Protein AF-A0A1X0UEX3-F1 (afdb_monomer)

Mean predicted aligned error: 5.11 Å

Structure (mmCIF, N/CA/C/O backbone):
data_AF-A0A1X0UEX3-F1
#
_entry.id   AF-A0A1X0UEX3-F1
#
loop_
_atom_site.group_PDB
_atom_site.id
_atom_site.type_symbol
_atom_site.label_atom_id
_atom_site.label_alt_id
_atom_site.label_comp_id
_atom_site.label_asym_id
_atom_site.label_entity_id
_atom_site.label_seq_id
_atom_site.pdbx_PDB_ins_code
_atom_site.Cartn_x
_atom_site.Cartn_y
_atom_site.Cartn_z
_atom_site.occupancy
_atom_site.B_iso_or_equiv
_atom_site.auth_seq_id
_atom_site.auth_comp_id
_atom_site.auth_asym_id
_atom_site.auth_atom_id
_atom_site.pdbx_PDB_model_num
ATOM 1 N N . MET A 1 1 ? -0.485 20.089 -1.403 1.00 32.47 1 MET A N 1
ATOM 2 C CA . MET A 1 1 ? 0.642 19.820 -0.487 1.00 32.47 1 MET A CA 1
ATOM 3 C C . MET A 1 1 ? 0.696 18.313 -0.282 1.00 32.47 1 MET A C 1
ATOM 5 O O . MET A 1 1 ? -0.167 17.782 0.401 1.00 32.47 1 MET A O 1
ATOM 9 N N . LEU A 1 2 ? 1.603 17.610 -0.967 1.00 37.91 2 LEU A N 1
ATOM 10 C CA . LEU A 1 2 ? 1.872 16.198 -0.676 1.00 37.91 2 LEU A CA 1
ATOM 11 C C . LEU A 1 2 ? 2.679 16.191 0.623 1.00 37.91 2 LEU A C 1
ATOM 13 O O . LEU A 1 2 ? 3.879 16.440 0.603 1.00 37.91 2 LEU A O 1
ATOM 17 N N . SER A 1 3 ? 2.006 16.054 1.763 1.00 43.22 3 SER A N 1
ATOM 18 C CA . SER A 1 3 ? 2.702 15.859 3.030 1.00 43.22 3 SER A CA 1
ATOM 19 C C . SER A 1 3 ? 3.406 14.509 2.960 1.00 43.22 3 SER A C 1
ATOM 21 O O . SER A 1 3 ? 2.729 13.482 2.879 1.00 43.22 3 SER A O 1
ATOM 23 N N . VAL A 1 4 ? 4.738 14.504 3.011 1.00 45.22 4 VAL A N 1
ATOM 24 C CA . VAL A 1 4 ? 5.485 13.326 3.457 1.00 45.22 4 VAL A CA 1
ATOM 25 C C . VAL A 1 4 ? 5.130 13.172 4.933 1.00 45.22 4 VAL A C 1
ATOM 27 O O . VAL A 1 4 ? 5.728 13.810 5.794 1.00 45.22 4 VAL A O 1
ATOM 30 N N . SER A 1 5 ? 4.044 12.451 5.218 1.00 56.09 5 SER A N 1
ATOM 31 C CA . SER A 1 5 ? 3.727 12.049 6.582 1.00 56.09 5 SER A CA 1
ATOM 32 C C . SER A 1 5 ? 4.490 10.759 6.815 1.00 56.09 5 SER A C 1
ATOM 34 O O . S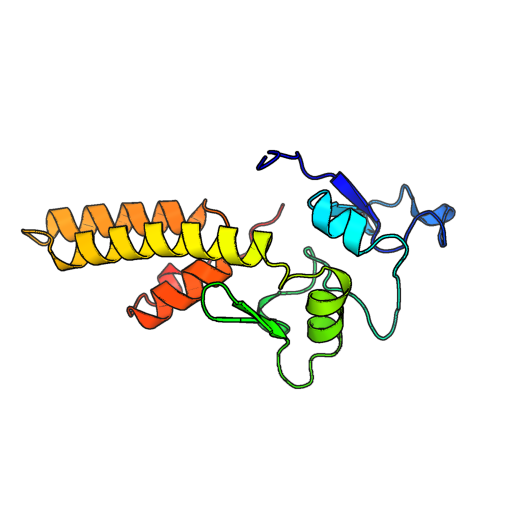ER A 1 5 ? 4.340 9.795 6.063 1.00 56.09 5 SER A O 1
ATOM 36 N N . PHE A 1 6 ? 5.312 10.747 7.858 1.00 69.00 6 PHE A N 1
ATOM 37 C CA . PHE A 1 6 ? 5.706 9.489 8.470 1.00 69.00 6 PHE A CA 1
ATOM 38 C C . PHE A 1 6 ? 4.417 8.716 8.799 1.00 69.00 6 PHE A C 1
ATOM 40 O O . PHE A 1 6 ? 3.371 9.330 9.051 1.00 69.00 6 PHE A O 1
ATOM 47 N N . GLY A 1 7 ? 4.445 7.389 8.671 1.00 79.62 7 GLY A N 1
ATOM 48 C CA . GLY A 1 7 ? 3.289 6.577 9.038 1.00 79.62 7 GLY A CA 1
ATOM 49 C C . GLY A 1 7 ? 2.930 6.811 10.506 1.00 79.62 7 GLY A C 1
ATOM 50 O O . GLY A 1 7 ? 3.809 7.013 11.342 1.00 79.62 7 GLY A O 1
ATOM 51 N N . ASP A 1 8 ? 1.639 6.796 10.803 1.00 89.69 8 ASP A N 1
ATOM 52 C CA . ASP A 1 8 ? 1.110 6.849 12.155 1.00 89.69 8 ASP A CA 1
ATOM 53 C C . ASP A 1 8 ? 0.910 5.424 12.676 1.00 89.69 8 ASP A C 1
ATOM 55 O O . ASP A 1 8 ? 0.573 4.504 11.922 1.00 89.69 8 ASP A O 1
ATOM 59 N N . VAL A 1 9 ? 1.067 5.256 13.990 1.00 92.44 9 VAL A N 1
ATOM 60 C CA . VAL A 1 9 ? 0.612 4.042 14.670 1.00 92.44 9 VAL A CA 1
ATOM 61 C C . VAL A 1 9 ? -0.914 3.994 14.585 1.00 92.44 9 VAL A C 1
ATOM 63 O O . VAL A 1 9 ? -1.603 4.907 15.045 1.00 92.44 9 VAL A O 1
ATOM 66 N N . GLU A 1 10 ? -1.431 2.924 13.996 1.00 93.81 10 GLU A N 1
ATOM 67 C CA . GLU A 1 10 ? -2.853 2.652 13.806 1.00 93.81 10 GLU A CA 1
ATOM 68 C C . GLU A 1 10 ? -3.278 1.445 14.641 1.00 93.81 10 GLU A C 1
ATOM 70 O O . GLU A 1 10 ? -2.572 0.438 14.708 1.00 93.81 10 GLU A 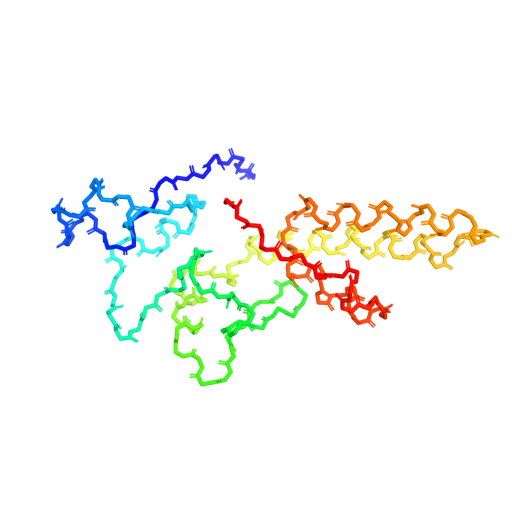O 1
ATOM 75 N N . HIS A 1 11 ? -4.463 1.523 15.246 1.00 95.38 11 HIS A N 1
ATOM 76 C CA . HIS A 1 11 ? -5.020 0.450 16.061 1.00 95.38 11 HIS A CA 1
ATOM 77 C C . HIS A 1 11 ? -6.039 -0.367 15.274 1.00 95.38 11 HIS A C 1
ATOM 79 O O . HIS A 1 11 ? -7.085 0.164 14.910 1.00 95.38 11 HIS A O 1
ATOM 85 N N . ILE A 1 12 ? -5.828 -1.675 15.109 1.00 95.38 12 ILE A N 1
ATOM 86 C CA . ILE A 1 12 ? -6.823 -2.562 14.477 1.00 95.38 12 ILE A CA 1
ATOM 87 C C . ILE A 1 12 ? -8.164 -2.429 15.220 1.00 95.38 12 ILE A C 1
ATOM 89 O O . ILE A 1 12 ? -9.165 -2.007 14.637 1.00 95.38 12 ILE A O 1
ATOM 93 N N . LYS A 1 13 ? -8.147 -2.675 16.533 1.00 96.38 13 LYS A N 1
ATOM 94 C CA . LYS A 1 13 ? -9.213 -2.388 17.498 1.00 96.38 13 LYS A CA 1
ATOM 95 C C . LYS A 1 13 ? -9.032 -0.976 18.059 1.00 96.38 13 LYS A C 1
ATOM 97 O O . LYS A 1 13 ? -8.093 -0.750 18.825 1.00 96.38 13 LYS A O 1
ATOM 102 N N . PRO A 1 14 ? -9.913 -0.023 17.722 1.00 96.31 14 PRO A N 1
ATOM 103 C CA . PRO A 1 14 ? -9.708 1.386 18.019 1.00 96.31 14 PRO A CA 1
ATOM 104 C C . PRO A 1 14 ? -9.771 1.672 19.517 1.00 96.31 14 PRO A C 1
ATOM 106 O O . PRO A 1 14 ? -10.651 1.185 20.230 1.00 96.31 14 PRO A O 1
ATOM 109 N N . LYS A 1 15 ? -8.881 2.560 19.969 1.00 95.00 15 LYS A N 1
ATOM 110 C CA . LYS A 1 15 ? -8.744 2.969 21.376 1.00 95.00 15 LYS A CA 1
ATOM 111 C C . LYS A 1 15 ? -10.039 3.455 22.034 1.00 95.00 15 LYS A C 1
ATOM 113 O O . LYS A 1 15 ? -10.207 3.291 23.234 1.00 95.00 15 LYS A O 1
ATOM 118 N N . SER A 1 16 ? -10.947 4.058 21.262 1.00 96.62 16 SER A N 1
ATOM 119 C CA . SER A 1 16 ? -12.229 4.572 21.763 1.00 96.62 16 SER A CA 1
ATOM 120 C C . SER A 1 16 ? -13.209 3.466 22.155 1.00 96.62 16 SER A C 1
ATOM 122 O O . SER A 1 16 ? -14.070 3.702 22.996 1.00 96.62 16 SER A O 1
ATOM 124 N N . LYS A 1 17 ? -13.084 2.275 21.556 1.00 97.12 17 LYS A N 1
ATOM 125 C CA . LYS A 1 17 ? -13.952 1.113 21.810 1.00 97.12 17 LYS A CA 1
ATOM 126 C C . LYS A 1 17 ? -13.251 0.036 22.639 1.00 97.12 17 LYS A C 1
ATOM 128 O O . LYS A 1 17 ? -13.916 -0.705 23.351 1.00 97.12 17 LYS A O 1
ATOM 133 N N . PHE A 1 18 ? -11.921 -0.028 22.562 1.00 97.38 18 PHE A N 1
ATOM 134 C CA . PHE A 1 18 ? -11.098 -1.058 23.196 1.00 97.38 18 PHE A CA 1
ATOM 135 C C . PHE A 1 18 ? -9.896 -0.437 23.936 1.00 97.38 18 PHE A C 1
ATOM 137 O O . PHE A 1 18 ? -8.753 -0.598 23.501 1.00 97.38 18 PHE A O 1
ATOM 144 N N . PRO A 1 19 ? -10.120 0.293 25.045 1.00 96.38 19 PRO A N 1
ATOM 145 C CA . PRO A 1 19 ? -9.048 0.970 25.781 1.00 96.38 19 PRO A CA 1
ATOM 146 C C . PRO A 1 19 ? -7.977 0.003 26.319 1.00 96.38 19 PRO A C 1
ATOM 148 O O . PRO A 1 19 ? -6.799 0.354 26.354 1.00 96.38 19 PRO A O 1
ATOM 151 N N . ASP A 1 20 ? -8.355 -1.235 26.643 1.00 97.69 20 ASP A N 1
ATOM 152 C CA . ASP A 1 20 ? -7.440 -2.263 27.165 1.00 97.69 20 ASP A CA 1
ATOM 153 C C . ASP A 1 20 ? -6.536 -2.890 26.080 1.00 97.69 20 ASP A C 1
ATOM 155 O O . ASP A 1 20 ? -5.587 -3.618 26.381 1.00 97.69 20 ASP A O 1
ATOM 159 N N . GLU A 1 21 ? -6.803 -2.612 24.799 1.00 96.56 21 GLU A N 1
ATOM 160 C CA . GLU A 1 21 ? -6.051 -3.144 23.651 1.00 96.56 21 GLU A CA 1
ATOM 161 C C . GLU A 1 21 ? -4.997 -2.154 23.119 1.00 96.56 21 GLU A C 1
ATOM 163 O O . GLU A 1 21 ? -4.243 -2.475 22.200 1.00 96.56 21 GLU A O 1
ATOM 168 N N . VAL A 1 22 ? -4.922 -0.941 23.675 1.00 94.94 22 VAL A N 1
ATOM 169 C CA . VAL A 1 22 ? -4.158 0.187 23.105 1.00 94.94 22 VAL A CA 1
ATOM 170 C C . VAL A 1 22 ? -2.649 -0.058 23.051 1.00 94.94 22 VAL A C 1
ATOM 172 O O . VAL A 1 22 ? -1.988 0.449 22.148 1.00 94.94 22 VAL A O 1
ATOM 175 N N . VAL A 1 23 ? -2.104 -0.823 23.998 1.00 94.94 23 VAL A N 1
ATOM 176 C CA . VAL A 1 23 ? -0.658 -1.098 24.110 1.00 94.94 23 VAL A CA 1
ATOM 177 C C . VAL A 1 23 ? -0.266 -2.488 23.608 1.00 94.94 23 VAL A C 1
ATOM 179 O O . VAL A 1 23 ? 0.904 -2.861 23.679 1.00 94.94 23 VAL A O 1
ATOM 182 N N . LYS A 1 24 ? -1.224 -3.290 23.125 1.00 96.62 24 LYS A N 1
ATOM 183 C CA . LYS A 1 24 ? -0.927 -4.640 22.642 1.00 96.62 24 LYS A CA 1
ATOM 184 C C . LYS A 1 24 ? -0.338 -4.568 21.242 1.00 96.62 24 LYS A C 1
ATOM 186 O O . LYS A 1 24 ? -1.014 -4.135 20.319 1.00 96.62 24 LYS A O 1
ATOM 191 N N . TRP A 1 25 ? 0.884 -5.064 21.068 1.00 94.06 25 TRP A N 1
ATOM 192 C CA . TRP A 1 25 ? 1.582 -5.069 19.776 1.00 94.06 25 TRP A CA 1
ATOM 193 C C . TRP A 1 25 ? 0.788 -5.734 18.649 1.00 94.06 25 TRP A C 1
ATOM 195 O O . TRP A 1 25 ? 0.784 -5.230 17.534 1.00 94.06 25 TRP A O 1
ATOM 205 N N . SER A 1 26 ? 0.049 -6.805 18.947 1.00 94.06 26 SER A N 1
ATOM 206 C CA . SER A 1 26 ? -0.829 -7.479 17.980 1.00 94.06 26 SER A CA 1
ATOM 207 C C . SER A 1 26 ? -2.016 -6.629 17.510 1.00 94.06 26 SER A C 1
ATOM 209 O O . SER A 1 26 ? -2.705 -7.018 16.573 1.00 94.06 26 SER A O 1
ATOM 211 N N . ASN A 1 27 ? -2.273 -5.493 18.162 1.00 96.12 27 ASN A N 1
ATOM 212 C CA . ASN A 1 27 ? -3.316 -4.537 17.816 1.00 96.12 27 ASN A CA 1
ATOM 213 C C . ASN A 1 27 ? -2.769 -3.295 17.087 1.00 96.12 27 ASN A C 1
ATOM 215 O O . ASN A 1 27 ? -3.553 -2.424 16.716 1.00 96.12 27 ASN A O 1
ATOM 219 N N . LEU A 1 28 ? -1.450 -3.181 16.907 1.00 94.69 28 LEU A N 1
ATOM 220 C CA . LEU A 1 28 ? -0.801 -2.012 16.315 1.00 94.69 28 LEU A CA 1
ATOM 221 C C . LEU A 1 28 ? -0.353 -2.308 14.888 1.00 94.69 28 LEU A C 1
ATOM 223 O O . LEU A 1 28 ? 0.209 -3.362 14.615 1.00 94.69 28 LEU A O 1
ATOM 227 N N . THR A 1 29 ? -0.573 -1.348 13.998 1.00 93.31 29 THR A N 1
ATOM 228 C CA . THR A 1 29 ? -0.143 -1.355 12.596 1.00 93.31 29 THR A CA 1
ATOM 229 C C . THR A 1 29 ? 0.469 -0.010 12.228 1.00 93.31 29 THR A C 1
ATOM 231 O O . THR A 1 29 ? 0.326 0.968 12.965 1.00 93.31 29 THR A O 1
ATOM 234 N N . LEU A 1 30 ? 1.151 0.049 11.086 1.00 91.94 30 LEU A N 1
ATOM 235 C CA . LEU A 1 30 ? 1.584 1.300 10.476 1.00 91.94 30 LEU A CA 1
ATOM 236 C C . LEU A 1 30 ? 0.590 1.700 9.382 1.00 91.94 30 LEU A C 1
ATOM 238 O O . LEU A 1 30 ? 0.340 0.937 8.450 1.00 91.94 30 LEU A O 1
ATOM 242 N N . ALA A 1 31 ? 0.041 2.908 9.465 1.00 91.06 31 ALA A N 1
ATOM 243 C CA . ALA A 1 31 ? -0.838 3.441 8.430 1.00 91.06 31 ALA A CA 1
ATOM 244 C C . ALA A 1 31 ? -0.491 4.893 8.117 1.00 91.06 31 ALA A C 1
ATOM 246 O O . ALA A 1 31 ? -0.092 5.656 8.988 1.00 91.06 31 ALA A O 1
ATOM 247 N N . CYS A 1 32 ? -0.687 5.332 6.874 1.00 90.25 32 CYS A N 1
ATOM 248 C CA . CYS A 1 32 ? -0.580 6.760 6.589 1.00 90.25 32 CYS A CA 1
ATOM 249 C C . CYS A 1 32 ? -1.719 7.529 7.275 1.00 90.25 32 CYS A C 1
ATOM 251 O O . CYS A 1 32 ? -2.840 7.021 7.407 1.00 90.25 32 CYS A O 1
ATOM 253 N N . GLN A 1 33 ? -1.468 8.794 7.613 1.00 90.69 33 GLN A N 1
ATOM 254 C CA . GLN A 1 33 ? -2.423 9.655 8.314 1.00 90.69 33 GLN A CA 1
ATOM 255 C C . GLN A 1 33 ? -3.807 9.701 7.641 1.00 90.69 33 GLN A C 1
ATOM 257 O O . GLN A 1 33 ? -4.845 9.783 8.294 1.00 90.69 33 GLN A O 1
ATOM 262 N N . ARG A 1 34 ? -3.848 9.643 6.303 1.00 91.75 34 ARG A N 1
ATOM 263 C CA . ARG A 1 34 ? -5.102 9.679 5.533 1.00 91.75 34 ARG A CA 1
ATOM 264 C C . ARG A 1 34 ? -5.922 8.402 5.682 1.00 91.75 34 ARG A C 1
ATOM 266 O O . ARG A 1 34 ? -7.142 8.500 5.688 1.00 91.75 34 ARG A O 1
ATOM 273 N N . CYS A 1 35 ? -5.275 7.241 5.768 1.00 92.25 35 CYS A N 1
ATOM 274 C CA . CYS A 1 35 ? -5.960 5.968 5.984 1.00 92.25 35 CYS A CA 1
ATOM 275 C C . CYS A 1 35 ? -6.400 5.830 7.445 1.00 92.25 35 CYS A C 1
ATOM 277 O O . CYS A 1 35 ? -7.557 5.494 7.674 1.00 92.25 35 CYS A O 1
ATOM 279 N N . ASN A 1 36 ? -5.537 6.194 8.402 1.00 93.12 36 ASN A N 1
ATOM 280 C CA . ASN A 1 36 ? -5.868 6.236 9.832 1.00 93.12 36 ASN A CA 1
ATOM 281 C C . ASN A 1 36 ? -7.109 7.122 10.086 1.00 93.12 36 ASN A C 1
ATOM 283 O O . ASN A 1 36 ? -8.145 6.658 10.561 1.00 93.12 36 ASN A O 1
ATOM 287 N N . ASN A 1 37 ? -7.099 8.363 9.581 1.00 92.88 37 ASN A N 1
ATOM 288 C CA . ASN A 1 37 ? -8.247 9.275 9.679 1.00 92.88 37 ASN A CA 1
ATOM 289 C C . ASN A 1 37 ? -9.479 8.857 8.860 1.00 92.88 37 ASN A C 1
ATOM 291 O O . ASN A 1 37 ? -10.555 9.412 9.068 1.00 92.88 37 ASN A O 1
ATOM 295 N N . ALA A 1 38 ? -9.340 7.962 7.880 1.00 94.88 38 ALA A N 1
ATOM 296 C CA . ALA A 1 38 ? -10.488 7.428 7.149 1.00 94.88 38 ALA A CA 1
ATOM 297 C C . ALA A 1 38 ? -11.147 6.281 7.927 1.00 94.88 38 ALA A C 1
ATOM 299 O O . ALA A 1 38 ? -12.373 6.228 7.982 1.00 94.88 38 ALA A O 1
ATOM 300 N N . LYS A 1 39 ? -10.340 5.426 8.570 1.00 95.12 39 LYS A N 1
ATOM 301 C CA . LYS A 1 39 ? -10.801 4.340 9.438 1.00 95.12 39 LYS A CA 1
ATOM 302 C C . LYS A 1 39 ? -11.433 4.858 10.732 1.00 95.12 39 LYS A C 1
ATOM 304 O O . LYS A 1 39 ? -12.473 4.343 11.130 1.00 95.12 39 LYS A O 1
ATOM 309 N N . LEU A 1 40 ? -10.834 5.865 11.378 1.00 94.69 40 LEU A N 1
ATOM 310 C CA . LEU A 1 40 ? -11.265 6.384 12.685 1.00 94.69 40 LEU A CA 1
ATOM 311 C C . LEU A 1 40 ? -11.476 5.248 13.703 1.00 94.69 40 LEU A C 1
ATOM 313 O O . LEU A 1 40 ? -10.571 4.470 13.994 1.00 94.69 40 LEU A O 1
ATOM 317 N N . ASP A 1 41 ? -12.684 5.142 14.251 1.00 96.69 41 ASP A N 1
ATOM 318 C CA . ASP A 1 41 ? -13.086 4.124 15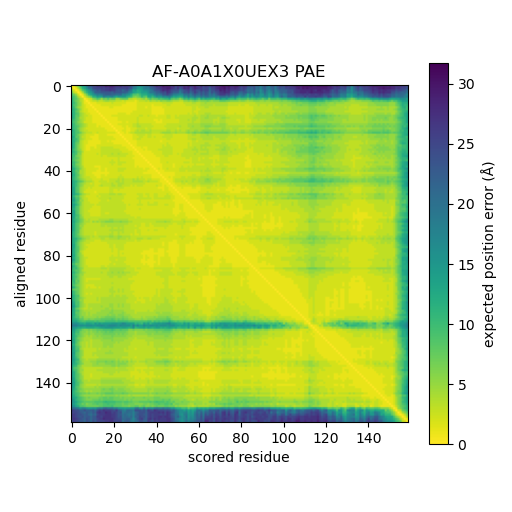.205 1.00 96.69 41 ASP A CA 1
ATOM 319 C C . ASP A 1 41 ? -13.826 2.949 14.548 1.00 96.69 41 ASP A C 1
ATOM 321 O O . ASP A 1 41 ? -14.477 2.162 15.243 1.00 96.69 41 ASP A O 1
ATOM 325 N N . TYR A 1 42 ? -13.761 2.807 13.222 1.00 97.44 42 TYR A N 1
ATOM 326 C CA . TYR A 1 42 ? -14.352 1.663 12.545 1.00 97.44 42 TYR A CA 1
ATOM 327 C C . TYR A 1 42 ? -13.683 0.361 13.000 1.00 97.44 42 TYR A C 1
ATOM 329 O O . TYR A 1 42 ? -12.456 0.226 12.986 1.00 97.44 42 TYR A O 1
ATOM 337 N N . TYR A 1 43 ? -14.518 -0.598 13.395 1.00 96.81 43 TYR A N 1
ATOM 338 C CA . TYR A 1 43 ? -14.140 -1.964 13.730 1.00 96.81 43 TYR A CA 1
ATOM 339 C C . TYR A 1 43 ? -15.352 -2.878 13.551 1.00 96.81 43 TYR A C 1
ATOM 341 O O . TYR A 1 43 ? -16.452 -2.526 13.985 1.00 96.81 43 TYR A O 1
ATOM 349 N N . SER A 1 44 ? -15.139 -4.038 12.937 1.00 96.50 44 SER A N 1
ATOM 350 C CA . SER A 1 44 ? -16.135 -5.095 12.774 1.00 96.50 44 SER A CA 1
ATOM 351 C C . SER A 1 44 ? -15.416 -6.437 12.675 1.00 96.50 44 SER A C 1
ATOM 353 O O . SER A 1 44 ? -14.455 -6.557 11.916 1.00 96.50 44 SER A O 1
ATOM 355 N N . ASP A 1 45 ? -15.878 -7.436 13.429 1.00 92.44 45 ASP A N 1
ATOM 356 C CA . ASP A 1 45 ? -15.365 -8.810 13.335 1.00 92.44 45 ASP A CA 1
ATOM 357 C C . ASP A 1 45 ? -15.858 -9.526 12.063 1.00 92.44 45 ASP A C 1
ATOM 359 O O . ASP A 1 45 ? -15.237 -10.483 11.611 1.00 92.44 45 ASP A O 1
ATOM 363 N N . VAL A 1 46 ? -16.976 -9.070 11.483 1.00 93.38 46 VAL A N 1
ATOM 364 C CA . VAL A 1 46 ? -17.613 -9.691 10.304 1.00 93.38 46 VAL A CA 1
ATOM 365 C C . VAL A 1 46 ? -17.214 -8.979 9.014 1.00 93.38 46 VAL A C 1
ATOM 367 O O . VAL A 1 46 ? -16.901 -9.610 8.009 1.00 93.38 46 VAL A O 1
ATOM 370 N N . GLU A 1 47 ? -17.216 -7.650 9.043 1.00 95.25 47 GLU A N 1
ATOM 371 C CA . GLU A 1 47 ? -16.866 -6.791 7.914 1.00 95.25 47 GLU A CA 1
ATOM 372 C C . GLU A 1 47 ? -15.540 -6.098 8.225 1.00 95.25 47 GLU A C 1
ATOM 374 O O . GLU A 1 47 ? -15.479 -4.884 8.374 1.00 95.25 47 GLU A O 1
ATOM 379 N N . SER A 1 48 ? -14.468 -6.857 8.421 1.00 95.69 48 SER A N 1
ATOM 380 C CA . SER A 1 48 ? -13.177 -6.263 8.764 1.00 95.69 48 SER A CA 1
ATOM 381 C C . SER A 1 48 ? -12.547 -5.513 7.578 1.00 95.69 48 SER A C 1
ATOM 383 O O . SER A 1 48 ? -12.914 -5.682 6.412 1.00 95.69 48 SER A O 1
ATOM 385 N N . ILE A 1 49 ? -11.582 -4.651 7.895 1.00 96.69 49 ILE A N 1
ATOM 386 C CA . ILE A 1 49 ? -10.634 -4.088 6.926 1.00 96.69 49 ILE A CA 1
ATOM 387 C C . ILE A 1 49 ? -9.407 -5.008 6.898 1.00 96.69 49 ILE A C 1
ATOM 389 O O . ILE A 1 49 ? -9.069 -5.586 7.930 1.00 96.69 49 ILE A O 1
ATOM 393 N N . LEU A 1 50 ? -8.737 -5.104 5.746 1.00 95.69 50 LEU A N 1
ATOM 394 C CA . LEU A 1 50 ? -7.482 -5.839 5.586 1.00 95.69 50 LEU A CA 1
ATOM 395 C C . LEU A 1 50 ? -6.454 -5.426 6.642 1.00 95.69 50 LEU A C 1
ATOM 397 O O . LEU A 1 50 ? -6.158 -4.238 6.811 1.00 95.69 50 LEU A O 1
ATOM 401 N N . ASN A 1 51 ? -5.872 -6.419 7.299 1.00 93.75 51 ASN A N 1
ATOM 402 C CA . ASN A 1 51 ? -4.717 -6.274 8.158 1.00 93.75 51 ASN A CA 1
ATOM 403 C C . ASN A 1 51 ? -3.441 -6.471 7.317 1.00 93.75 51 ASN A C 1
ATOM 405 O O . ASN A 1 51 ? -3.185 -7.581 6.847 1.00 93.75 51 ASN A O 1
ATOM 409 N N . PRO A 1 52 ? -2.603 -5.427 7.164 1.00 89.00 52 PRO A N 1
ATOM 410 C CA . PRO A 1 52 ? -1.442 -5.459 6.274 1.00 89.00 52 PRO A CA 1
ATOM 411 C C . PRO A 1 52 ? -0.361 -6.475 6.675 1.00 89.00 52 PRO A C 1
ATOM 413 O O . PRO A 1 52 ? 0.567 -6.693 5.904 1.00 89.00 52 PRO A O 1
ATOM 416 N N . TYR A 1 53 ? -0.450 -7.077 7.865 1.00 89.56 53 TYR A N 1
ATOM 417 C CA . TYR A 1 53 ? 0.536 -8.040 8.357 1.00 89.56 53 TYR A CA 1
ATOM 418 C C . TYR A 1 53 ? 0.143 -9.503 8.178 1.00 89.56 53 TYR A C 1
ATOM 420 O O . TYR A 1 53 ? 1.005 -10.369 8.312 1.00 89.56 53 TYR A O 1
ATOM 428 N N . ILE A 1 54 ? -1.134 -9.791 7.923 1.00 92.00 54 ILE A N 1
ATOM 429 C CA . ILE A 1 54 ? -1.625 -11.175 7.829 1.00 92.00 54 ILE A CA 1
ATOM 430 C C . ILE A 1 54 ? -2.458 -11.433 6.578 1.00 92.00 54 ILE A C 1
ATOM 432 O O . ILE A 1 54 ? -2.504 -12.574 6.127 1.00 92.00 54 ILE A O 1
ATOM 436 N N . ASP A 1 55 ? -3.090 -10.403 6.015 1.00 94.00 55 ASP A N 1
ATOM 437 C CA . ASP A 1 55 ? -3.912 -10.539 4.821 1.00 94.00 55 ASP A CA 1
ATOM 438 C C . ASP A 1 55 ? -3.105 -10.121 3.589 1.00 94.00 55 ASP A C 1
ATOM 440 O O . ASP A 1 55 ? -2.533 -9.027 3.556 1.00 94.00 55 ASP A O 1
ATOM 444 N N . ASP A 1 56 ? -3.098 -10.953 2.545 1.00 92.69 56 ASP A N 1
ATOM 445 C CA . ASP A 1 56 ? -2.559 -10.550 1.247 1.00 92.69 56 ASP A CA 1
ATOM 446 C C . ASP A 1 56 ? -3.578 -9.639 0.534 1.00 92.69 56 ASP A C 1
ATOM 448 O O . ASP A 1 56 ? -4.692 -10.071 0.207 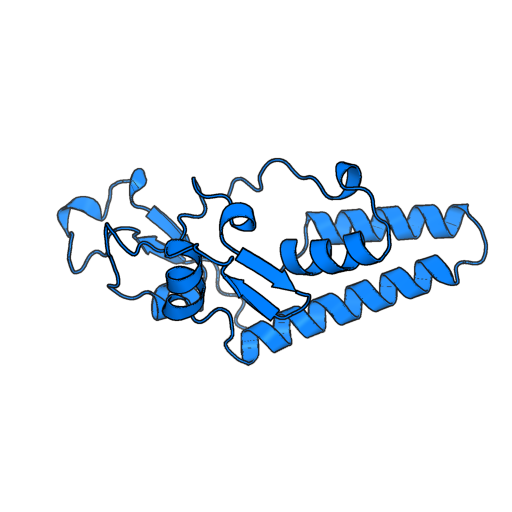1.00 92.69 56 ASP A O 1
ATOM 452 N N . PRO A 1 57 ? -3.235 -8.373 0.219 1.00 93.69 57 PRO A N 1
ATOM 453 C CA . PRO A 1 57 ? -4.122 -7.501 -0.540 1.00 93.69 57 PRO A CA 1
ATOM 454 C C . PRO A 1 57 ? -4.538 -8.094 -1.890 1.00 93.69 57 PRO A C 1
ATOM 456 O O . PRO A 1 57 ? -5.633 -7.794 -2.366 1.00 93.69 57 PRO A O 1
ATOM 459 N N . LEU A 1 58 ? -3.696 -8.921 -2.519 1.00 93.75 58 LEU A N 1
ATOM 460 C CA . LEU A 1 58 ? -3.994 -9.558 -3.800 1.00 93.75 58 LEU A CA 1
ATOM 461 C C . LEU A 1 58 ? -5.076 -10.623 -3.696 1.00 93.75 58 LEU A C 1
ATOM 463 O O . LEU A 1 58 ? -5.675 -10.926 -4.724 1.00 93.75 58 LEU A O 1
ATOM 467 N N . ASP A 1 59 ? -5.395 -11.141 -2.509 1.00 95.81 59 ASP A N 1
ATOM 468 C CA . ASP A 1 59 ? -6.519 -12.060 -2.311 1.00 95.81 59 ASP A CA 1
ATOM 469 C C . ASP A 1 59 ? -7.864 -11.337 -2.301 1.00 95.81 59 ASP A C 1
ATOM 471 O O . ASP A 1 59 ? -8.877 -11.909 -2.705 1.00 95.81 59 ASP A O 1
ATOM 475 N N . HIS A 1 60 ? -7.869 -10.050 -1.958 1.00 97.31 60 HIS A N 1
ATOM 476 C CA . HIS A 1 60 ? -9.090 -9.288 -1.712 1.00 97.31 60 HIS A CA 1
ATOM 477 C C . HIS A 1 60 ? -9.313 -8.120 -2.670 1.00 97.31 60 HIS A C 1
ATOM 479 O O . HIS A 1 60 ? -10.456 -7.678 -2.818 1.00 97.31 60 HIS A O 1
ATOM 485 N N . LEU A 1 61 ? -8.260 -7.627 -3.321 1.00 97.50 61 LEU A N 1
ATOM 486 C CA . LEU A 1 61 ? -8.275 -6.436 -4.163 1.00 97.50 61 LEU A CA 1
ATOM 487 C C . LEU A 1 61 ? -7.846 -6.748 -5.599 1.00 97.50 61 LEU A C 1
ATOM 489 O O . LEU A 1 61 ? -7.076 -7.666 -5.872 1.00 97.50 61 LEU A O 1
ATOM 493 N N . ILE A 1 62 ? -8.344 -5.933 -6.522 1.00 97.19 62 ILE A N 1
ATOM 494 C CA . ILE A 1 62 ? -7.953 -5.894 -7.927 1.00 97.19 62 ILE A CA 1
ATOM 495 C C . ILE A 1 62 ? -7.285 -4.545 -8.167 1.00 97.19 62 ILE A C 1
ATOM 497 O O . ILE A 1 62 ? -7.900 -3.496 -7.963 1.00 97.19 62 ILE A O 1
ATOM 501 N N . PHE A 1 63 ? -6.038 -4.577 -8.623 1.00 96.19 63 PHE A N 1
ATOM 502 C CA . PHE A 1 63 ? -5.283 -3.395 -9.023 1.00 96.19 63 PHE A CA 1
ATOM 503 C C . PHE A 1 63 ? -5.374 -3.255 -10.542 1.00 96.19 63 PHE A C 1
ATOM 505 O O . PHE A 1 63 ? -4.843 -4.085 -11.276 1.00 96.19 63 PHE A O 1
ATOM 512 N N . ALA A 1 64 ? -6.077 -2.225 -11.006 1.00 95.19 64 ALA A N 1
ATOM 513 C CA . ALA A 1 64 ? -6.295 -1.938 -12.418 1.00 95.19 64 ALA A CA 1
ATOM 514 C C . ALA A 1 64 ? -5.667 -0.578 -12.741 1.00 95.19 64 ALA A C 1
ATOM 516 O O . ALA A 1 64 ? -6.347 0.449 -12.759 1.00 95.19 64 ALA A O 1
ATOM 517 N N . GLY A 1 65 ? -4.342 -0.563 -12.914 1.00 94.31 65 GLY A N 1
ATOM 518 C CA . GLY A 1 65 ? -3.590 0.680 -13.050 1.00 94.31 65 GLY A CA 1
ATOM 519 C C . GLY A 1 65 ? -3.742 1.569 -11.812 1.00 94.31 65 GLY A C 1
ATOM 520 O O . GLY A 1 65 ? -3.389 1.178 -10.696 1.00 94.31 65 GLY A O 1
ATOM 521 N N . ASP A 1 66 ? -4.245 2.788 -12.003 1.00 96.38 66 ASP A N 1
ATOM 522 C CA . ASP A 1 66 ? -4.463 3.786 -10.950 1.00 96.38 66 ASP A CA 1
ATOM 523 C C . ASP A 1 66 ? -5.746 3.560 -10.132 1.00 96.38 66 ASP A C 1
ATOM 525 O O . ASP A 1 66 ? -5.953 4.203 -9.093 1.00 96.38 66 ASP A O 1
ATOM 529 N N . LEU A 1 67 ? -6.574 2.602 -10.546 1.00 97.06 67 LEU A N 1
ATOM 530 C CA . LEU A 1 67 ? -7.810 2.231 -9.871 1.00 97.06 67 LEU A CA 1
ATOM 531 C C . LEU A 1 67 ? -7.626 0.959 -9.038 1.00 97.06 67 LEU A C 1
ATOM 533 O O . LEU A 1 67 ? -6.892 0.040 -9.403 1.00 97.06 67 LEU A O 1
ATOM 537 N N . ILE A 1 68 ? -8.319 0.914 -7.900 1.00 97.25 68 ILE A N 1
ATOM 538 C CA . ILE A 1 68 ? -8.389 -0.263 -7.032 1.00 97.25 68 ILE A CA 1
ATOM 539 C C . ILE A 1 68 ? -9.853 -0.623 -6.833 1.00 97.25 68 ILE A C 1
ATOM 541 O O . ILE A 1 68 ? -10.661 0.222 -6.443 1.00 97.25 68 ILE A O 1
ATOM 545 N N . TYR A 1 69 ? -10.161 -1.893 -7.058 1.00 97.62 69 TYR A N 1
ATOM 546 C CA . TYR A 1 69 ? -11.465 -2.488 -6.801 1.00 97.62 69 TYR A CA 1
ATOM 547 C C . TYR A 1 69 ? -11.327 -3.614 -5.784 1.00 97.62 69 TYR A C 1
ATOM 549 O O . TYR A 1 69 ? -10.237 -4.138 -5.562 1.00 97.62 69 TYR A O 1
ATOM 557 N N . HIS A 1 70 ? -12.433 -4.012 -5.170 1.00 97.75 70 HIS A N 1
ATOM 558 C CA . HIS A 1 70 ? -12.471 -5.263 -4.426 1.00 97.75 70 HIS A CA 1
ATOM 559 C C . HIS A 1 70 ? -12.700 -6.434 -5.386 1.00 97.75 70 HIS A C 1
ATOM 561 O O . HIS A 1 70 ? -13.323 -6.274 -6.439 1.00 97.75 70 HIS A O 1
ATOM 567 N N . LYS A 1 71 ? -12.240 -7.631 -5.020 1.00 97.69 71 LYS A N 1
ATOM 568 C CA . LYS A 1 71 ? -12.622 -8.846 -5.742 1.00 97.69 71 LYS A CA 1
ATOM 569 C C . LYS A 1 71 ? -14.112 -9.154 -5.536 1.00 97.69 71 LYS A C 1
ATOM 571 O O . LYS A 1 71 ? -14.636 -8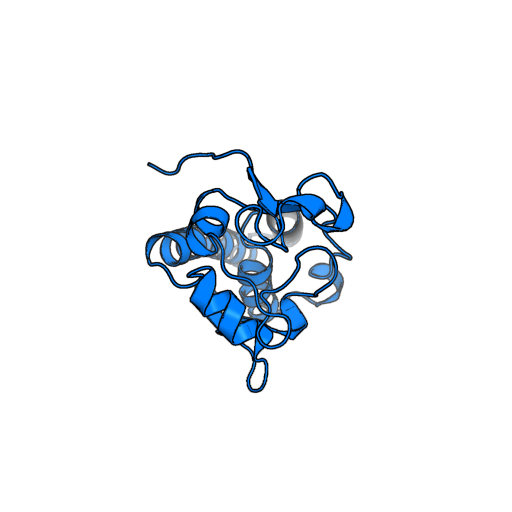.929 -4.437 1.00 97.69 71 LYS A O 1
ATOM 576 N N . PRO A 1 72 ? -14.809 -9.699 -6.550 1.00 97.25 72 PRO A N 1
ATOM 577 C CA . PRO A 1 72 ? -16.161 -10.223 -6.375 1.00 97.25 72 PRO A CA 1
ATOM 578 C C . PRO A 1 72 ? -16.224 -11.223 -5.213 1.00 97.25 72 PRO A C 1
ATOM 580 O O . PRO A 1 72 ? -15.357 -12.082 -5.088 1.00 97.25 72 PRO A O 1
ATOM 583 N N . GLY A 1 73 ? -17.225 -11.085 -4.342 1.00 96.62 73 GLY A N 1
ATOM 584 C CA . GLY A 1 73 ? -17.394 -11.933 -3.154 1.00 96.62 73 GLY A CA 1
ATOM 585 C C . GLY A 1 73 ? -16.493 -11.595 -1.956 1.00 96.62 73 GLY A C 1
ATOM 586 O O . GLY A 1 73 ? -16.726 -12.111 -0.868 1.00 96.62 73 GLY A O 1
ATOM 587 N N . SER A 1 74 ? -15.510 -10.699 -2.104 1.00 97.44 74 SER A N 1
ATOM 588 C CA . SER A 1 74 ? -14.647 -10.268 -0.998 1.00 97.44 74 SER A CA 1
ATOM 589 C C . SER A 1 74 ? -15.287 -9.121 -0.207 1.00 97.44 74 SER A C 1
ATOM 591 O O . SER A 1 74 ? -15.123 -7.947 -0.551 1.00 97.44 74 SER A O 1
ATOM 593 N N . VAL A 1 75 ? -16.004 -9.460 0.872 1.00 97.75 75 VAL A N 1
ATOM 594 C CA . VAL A 1 75 ? -16.580 -8.476 1.812 1.00 97.75 75 VAL A CA 1
ATOM 595 C C . VAL A 1 75 ? -15.473 -7.619 2.433 1.00 97.75 75 VAL A C 1
ATOM 597 O O . VAL A 1 75 ? -15.553 -6.396 2.394 1.00 97.75 75 VAL A O 1
ATOM 600 N N . MET A 1 76 ? -14.387 -8.245 2.898 1.00 97.62 76 MET A N 1
ATOM 601 C CA . MET A 1 76 ? -13.229 -7.547 3.471 1.00 97.62 76 MET A CA 1
ATOM 602 C C . MET A 1 76 ? -12.585 -6.567 2.477 1.00 97.62 76 MET A C 1
ATOM 604 O O . MET A 1 76 ? -12.237 -5.439 2.832 1.00 97.62 76 MET A O 1
ATOM 608 N N . GLY A 1 77 ? -12.467 -6.956 1.202 1.00 98.00 77 GLY A N 1
ATOM 609 C CA . GLY A 1 77 ? -11.960 -6.078 0.147 1.00 98.00 77 GLY A CA 1
ATOM 610 C C . GLY A 1 77 ? -12.875 -4.878 -0.092 1.00 98.00 77 GLY A C 1
ATOM 611 O O . GLY A 1 77 ? -12.393 -3.746 -0.176 1.00 98.00 77 GLY A O 1
ATOM 612 N N . TYR A 1 78 ? -14.193 -5.105 -0.159 1.00 98.19 78 TYR A N 1
ATOM 613 C CA . TYR A 1 78 ? -15.183 -4.035 -0.313 1.00 98.19 78 TYR A CA 1
ATOM 614 C C . TYR A 1 78 ? -15.105 -3.045 0.852 1.00 98.19 78 TYR A C 1
ATOM 616 O O . TYR A 1 78 ? -14.954 -1.838 0.631 1.00 98.19 78 TYR A O 1
ATOM 624 N N . THR A 1 79 ? -15.124 -3.555 2.086 1.00 98.25 79 THR A N 1
ATOM 625 C CA . THR A 1 79 ? -15.007 -2.734 3.291 1.00 98.25 79 THR A CA 1
ATOM 626 C C . THR A 1 79 ? -13.704 -1.950 3.291 1.00 98.25 79 THR A C 1
ATOM 628 O O . THR A 1 79 ? -13.722 -0.749 3.537 1.00 98.25 79 THR A O 1
ATOM 631 N N . THR A 1 80 ? -12.582 -2.578 2.942 1.00 97.75 80 THR A N 1
ATOM 632 C CA . THR A 1 80 ? -11.277 -1.907 2.902 1.00 97.75 80 THR A CA 1
ATOM 633 C C . THR A 1 80 ? -11.256 -0.741 1.920 1.00 97.75 80 THR A C 1
ATOM 635 O O . THR A 1 80 ? -10.864 0.369 2.285 1.00 97.75 80 THR A O 1
ATOM 638 N N . VAL A 1 81 ? -11.705 -0.959 0.680 1.00 97.75 81 VAL A N 1
ATOM 639 C CA . VAL A 1 81 ? -11.737 0.092 -0.351 1.00 97.75 81 VAL A CA 1
ATOM 640 C C . VAL A 1 81 ? -12.648 1.244 0.070 1.00 97.75 81 VAL A C 1
ATOM 642 O O . VAL A 1 81 ? -12.271 2.410 -0.090 1.00 97.75 81 VAL A O 1
ATOM 645 N N . SER A 1 82 ? -13.815 0.915 0.629 1.00 97.31 82 SER A N 1
ATOM 646 C CA . SER A 1 82 ? -14.832 1.876 1.053 1.00 97.31 82 SER A CA 1
ATOM 647 C C . SER A 1 82 ? -14.391 2.687 2.278 1.00 97.31 82 SER A C 1
ATOM 649 O O . SER A 1 82 ? -14.270 3.912 2.197 1.00 97.31 82 SER A O 1
ATOM 651 N N . GLN A 1 83 ? -14.059 2.015 3.386 1.00 97.31 83 GLN A N 1
ATOM 652 C CA . GLN A 1 83 ? -13.710 2.654 4.659 1.00 97.31 83 GLN A CA 1
ATOM 653 C C . GLN A 1 83 ? -12.405 3.448 4.564 1.00 97.31 83 GLN A C 1
ATOM 655 O O . GLN A 1 83 ? -12.348 4.592 5.010 1.00 97.31 83 GLN A O 1
ATOM 660 N N . LEU A 1 84 ? -11.367 2.909 3.908 1.00 96.38 84 LEU A N 1
ATOM 661 C CA . LEU A 1 84 ? -10.090 3.623 3.740 1.00 96.38 84 LEU A CA 1
ATOM 662 C C . LEU A 1 84 ? -10.101 4.629 2.579 1.00 96.38 84 LEU A C 1
ATOM 664 O O . LEU A 1 84 ? -9.107 5.328 2.343 1.00 96.38 84 LEU A O 1
ATOM 668 N N . LYS A 1 85 ? -11.217 4.719 1.842 1.00 96.31 85 LYS A N 1
ATOM 669 C CA . LYS A 1 85 ? -11.410 5.626 0.703 1.00 96.31 85 LYS A CA 1
ATOM 670 C C . LYS A 1 85 ? -10.271 5.499 -0.311 1.00 96.31 85 LYS A C 1
ATOM 672 O O . LYS A 1 85 ? -9.656 6.497 -0.705 1.00 96.31 85 LYS A O 1
ATOM 677 N N . LEU A 1 86 ? -9.966 4.265 -0.724 1.00 95.81 86 LEU A N 1
ATOM 678 C CA . LEU A 1 86 ? -8.833 3.965 -1.615 1.00 95.81 86 LEU A CA 1
ATOM 679 C C . LEU A 1 86 ? -9.009 4.510 -3.044 1.00 95.81 86 LEU A C 1
ATOM 681 O O . LEU A 1 86 ? -8.037 4.538 -3.806 1.00 95.81 86 LEU A O 1
ATOM 685 N N . SER A 1 87 ? -10.211 4.994 -3.370 1.00 94.44 87 SER A N 1
ATOM 686 C CA . SER A 1 87 ? -10.577 5.621 -4.649 1.00 94.44 87 SER A CA 1
ATOM 687 C C . SER A 1 87 ? -10.707 7.148 -4.573 1.00 94.44 87 SER A C 1
AT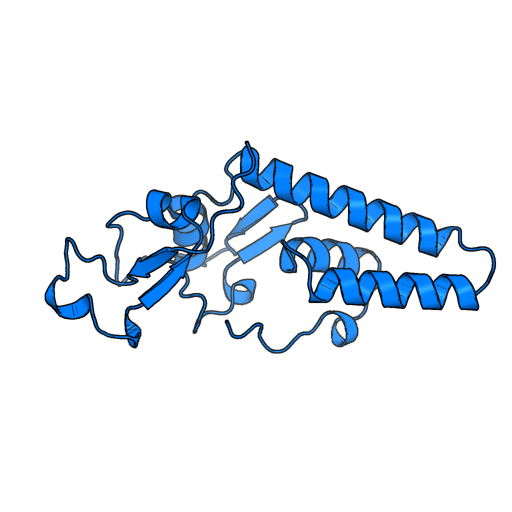OM 689 O O . SER A 1 87 ? -11.239 7.770 -5.489 1.00 94.44 87 SER A O 1
ATOM 691 N N . ARG A 1 88 ? -10.243 7.788 -3.488 1.00 95.38 88 ARG A N 1
ATOM 692 C CA . ARG A 1 88 ? -10.222 9.258 -3.395 1.00 95.38 88 ARG A CA 1
ATOM 693 C C . ARG A 1 88 ? -9.372 9.868 -4.515 1.00 95.38 88 ARG A C 1
ATOM 695 O O . ARG A 1 88 ? -8.288 9.364 -4.813 1.00 95.38 88 ARG A O 1
ATOM 702 N N . LEU A 1 89 ? -9.833 10.989 -5.074 1.00 96.00 89 LEU A N 1
ATOM 703 C CA . LEU A 1 89 ? -9.255 11.618 -6.269 1.00 96.00 89 LEU A CA 1
ATOM 704 C C . LEU A 1 89 ? -7.739 11.842 -6.167 1.00 96.00 89 LEU A C 1
ATOM 706 O O . LEU A 1 89 ? -6.999 11.521 -7.090 1.00 96.00 89 LEU A O 1
ATOM 710 N N . GLU A 1 90 ? -7.264 12.341 -5.026 1.00 95.00 90 GLU A N 1
ATOM 711 C CA . GLU A 1 90 ? -5.838 12.614 -4.810 1.00 95.00 90 GLU A CA 1
ATOM 712 C C . GLU A 1 90 ? -4.969 11.351 -4.872 1.00 95.00 90 GLU A C 1
ATOM 714 O O . GLU A 1 90 ? -3.845 11.400 -5.370 1.00 95.00 90 GLU A O 1
ATOM 719 N N . LEU A 1 91 ? 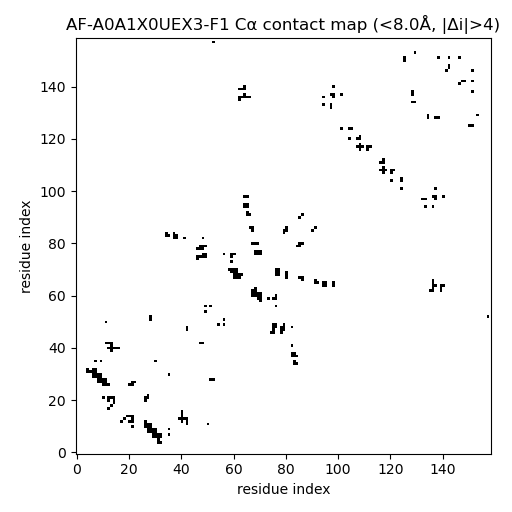-5.486 10.219 -4.381 1.00 94.75 91 LEU A N 1
ATOM 720 C CA . LEU A 1 91 ? -4.763 8.949 -4.358 1.00 94.75 91 LEU A CA 1
ATOM 721 C C . LEU A 1 91 ? -4.738 8.303 -5.746 1.00 94.75 91 LEU A C 1
ATOM 723 O O . LEU A 1 91 ? -3.701 7.787 -6.154 1.00 94.75 91 LEU A O 1
ATOM 727 N N . VAL A 1 92 ? -5.843 8.397 -6.492 1.00 97.62 92 VAL A N 1
ATOM 728 C CA . VAL A 1 92 ? -5.894 7.995 -7.907 1.00 97.62 92 VAL A CA 1
ATOM 729 C C . VAL A 1 92 ? -4.905 8.830 -8.723 1.00 97.62 92 VAL A C 1
ATOM 731 O O . VAL A 1 92 ? -4.059 8.276 -9.415 1.00 97.62 92 VAL A O 1
ATOM 734 N N . ALA A 1 93 ? -4.907 10.156 -8.554 1.00 97.50 93 ALA A N 1
ATOM 735 C CA . ALA A 1 93 ? -3.960 11.041 -9.232 1.00 97.50 93 ALA A CA 1
ATOM 736 C C . ALA A 1 93 ? -2.494 10.744 -8.860 1.00 97.50 93 ALA A C 1
ATOM 738 O O . ALA A 1 93 ? -1.611 10.833 -9.712 1.00 97.50 93 ALA A O 1
ATOM 739 N N . ALA A 1 94 ? -2.213 10.381 -7.603 1.00 96.38 94 ALA A N 1
ATOM 740 C CA . ALA A 1 94 ? -0.872 9.980 -7.179 1.00 96.38 94 ALA A CA 1
ATOM 741 C C . ALA A 1 94 ? -0.414 8.682 -7.862 1.00 96.38 94 ALA A C 1
ATOM 743 O O . ALA A 1 94 ? 0.685 8.655 -8.418 1.00 96.38 94 ALA A O 1
ATOM 744 N N . ARG A 1 95 ? -1.273 7.654 -7.906 1.00 97.31 95 ARG A N 1
ATOM 745 C CA . ARG A 1 95 ? -0.988 6.421 -8.654 1.00 97.31 95 ARG A CA 1
ATOM 746 C C . ARG A 1 95 ? -0.793 6.710 -10.135 1.00 97.31 95 ARG A C 1
ATOM 748 O O . ARG A 1 95 ? 0.180 6.239 -10.707 1.00 97.31 95 ARG A O 1
ATOM 755 N N . ARG A 1 96 ? -1.653 7.531 -10.744 1.00 98.19 96 ARG A N 1
ATOM 756 C CA . ARG A 1 96 ? -1.541 7.903 -12.159 1.00 98.19 96 ARG A CA 1
ATOM 757 C C . ARG A 1 96 ? -0.180 8.514 -12.479 1.00 98.19 96 ARG A C 1
ATOM 759 O O . ARG A 1 96 ? 0.487 8.038 -13.390 1.00 98.19 96 ARG A O 1
ATOM 766 N N . ARG A 1 97 ? 0.273 9.485 -11.676 1.00 98.06 97 ARG A N 1
ATOM 767 C CA . ARG A 1 97 ? 1.609 10.087 -11.832 1.00 98.06 97 ARG A CA 1
ATOM 768 C C . ARG A 1 97 ? 2.722 9.044 -11.772 1.00 98.06 97 ARG A C 1
ATOM 770 O O . ARG A 1 97 ? 3.633 9.093 -12.590 1.00 98.06 97 ARG A O 1
ATOM 777 N N . ARG A 1 98 ? 2.644 8.094 -10.834 1.00 97.25 98 ARG A N 1
ATOM 778 C CA . ARG A 1 98 ? 3.614 6.995 -10.748 1.00 97.25 98 ARG A CA 1
ATOM 779 C C . ARG A 1 98 ? 3.597 6.134 -12.012 1.00 97.25 98 ARG A C 1
ATOM 781 O O . ARG A 1 98 ? 4.651 5.837 -12.559 1.00 97.25 98 ARG A O 1
ATOM 788 N N . LEU A 1 99 ? 2.418 5.767 -12.501 1.00 97.81 99 LEU A N 1
ATOM 789 C CA . LEU A 1 99 ? 2.281 4.921 -13.688 1.00 97.81 99 LEU A CA 1
ATOM 790 C C . LEU A 1 99 ? 2.740 5.628 -14.970 1.00 97.81 99 LEU A C 1
ATOM 792 O O . LEU A 1 99 ? 3.288 4.969 -15.846 1.00 97.81 99 LEU A O 1
ATOM 796 N N . ASP A 1 100 ? 2.600 6.952 -15.069 1.00 98.19 100 ASP A N 1
ATOM 797 C CA . ASP A 1 100 ? 3.127 7.726 -16.201 1.00 98.19 100 ASP A CA 1
ATOM 798 C C . ASP A 1 100 ? 4.674 7.714 -16.248 1.00 98.19 100 ASP A C 1
ATOM 800 O O . ASP A 1 100 ? 5.266 7.681 -17.335 1.00 98.19 100 ASP A O 1
ATOM 804 N N . LEU A 1 101 ? 5.342 7.682 -15.085 1.00 97.62 101 LEU A N 1
ATOM 805 C CA . LEU A 1 101 ? 6.800 7.509 -14.995 1.00 97.62 101 LEU A CA 1
ATOM 806 C C . LEU A 1 101 ? 7.222 6.110 -15.461 1.00 97.62 101 LEU A C 1
ATOM 808 O O . LEU A 1 101 ? 8.099 5.992 -16.317 1.00 97.62 101 LEU A O 1
ATOM 812 N N . ILE A 1 102 ? 6.538 5.071 -14.975 1.00 97.75 102 ILE A N 1
ATOM 813 C CA . ILE A 1 102 ? 6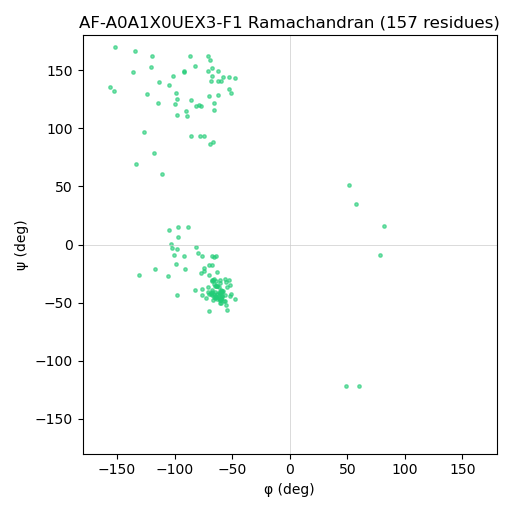.766 3.679 -15.395 1.00 97.75 102 ILE A CA 1
ATOM 814 C C . ILE A 1 102 ? 6.545 3.520 -16.904 1.00 97.75 102 ILE A C 1
ATOM 816 O O . ILE A 1 102 ? 7.374 2.938 -17.598 1.00 97.75 102 ILE A O 1
ATOM 820 N N . ALA A 1 103 ? 5.468 4.092 -17.447 1.00 96.94 103 ALA A N 1
ATOM 821 C CA . ALA A 1 103 ? 5.183 4.056 -18.880 1.00 96.94 103 ALA A CA 1
ATOM 822 C C . ALA A 1 103 ? 6.284 4.735 -19.711 1.00 96.94 103 ALA A C 1
ATOM 824 O O . ALA A 1 103 ? 6.571 4.317 -20.831 1.00 96.94 103 ALA A O 1
ATOM 825 N N . THR A 1 104 ? 6.923 5.774 -19.170 1.00 97.19 104 THR A N 1
ATOM 826 C CA . THR A 1 104 ? 8.060 6.429 -19.826 1.00 97.19 104 THR A CA 1
ATOM 827 C C . THR A 1 104 ? 9.297 5.532 -19.832 1.00 97.19 104 THR A C 1
ATOM 829 O O . THR A 1 104 ? 9.950 5.421 -20.866 1.00 97.19 104 THR A O 1
ATOM 832 N N . GLN A 1 105 ? 9.594 4.847 -18.725 1.00 97.00 105 GLN A N 1
ATOM 833 C CA . GLN A 1 105 ? 10.693 3.876 -18.665 1.00 97.00 105 GLN A CA 1
ATOM 834 C C . GLN A 1 105 ? 10.463 2.694 -19.617 1.00 97.00 105 GLN A C 1
ATOM 836 O O . GLN A 1 105 ? 11.378 2.325 -20.348 1.00 97.00 105 GLN A O 1
ATOM 841 N N . LEU A 1 106 ? 9.237 2.161 -19.679 1.00 96.44 106 LEU A N 1
ATOM 842 C CA . LEU A 1 106 ? 8.861 1.107 -20.628 1.00 96.44 106 LEU A CA 1
ATOM 843 C C . LEU A 1 106 ? 9.110 1.537 -22.078 1.00 96.44 106 LEU A C 1
ATOM 845 O O . LEU A 1 106 ? 9.802 0.832 -22.809 1.00 96.44 106 LEU A O 1
ATOM 849 N N . ARG A 1 107 ? 8.652 2.734 -22.471 1.00 95.31 107 ARG A N 1
ATOM 850 C CA . ARG A 1 107 ? 8.940 3.274 -23.811 1.00 95.31 107 ARG A CA 1
ATOM 851 C C . ARG A 1 107 ? 10.436 3.397 -24.083 1.00 95.31 107 ARG A C 1
ATOM 853 O O . ARG A 1 107 ? 10.871 3.098 -25.188 1.00 95.31 107 ARG A O 1
ATOM 860 N N . ASN A 1 108 ? 11.226 3.829 -23.100 1.00 95.00 108 ASN A N 1
ATOM 861 C CA . ASN A 1 108 ? 12.676 3.959 -23.263 1.00 95.00 108 ASN A CA 1
ATOM 862 C C . ASN A 1 108 ? 13.356 2.602 -23.498 1.00 95.00 108 ASN A C 1
ATOM 864 O O . ASN A 1 108 ? 14.300 2.535 -24.280 1.00 95.00 108 ASN A O 1
ATOM 868 N N . ILE A 1 109 ? 12.869 1.534 -22.856 1.00 95.12 109 ILE A N 1
ATOM 869 C CA . ILE A 1 109 ? 13.332 0.161 -23.106 1.00 95.12 109 ILE A CA 1
ATOM 870 C C . ILE A 1 109 ? 12.974 -0.264 -24.536 1.00 95.12 109 ILE A C 1
ATOM 872 O O . ILE A 1 109 ? 13.818 -0.815 -25.237 1.00 95.12 109 ILE A O 1
ATOM 876 N N . GLU A 1 110 ? 11.749 0.020 -24.986 1.00 92.06 110 GLU A N 1
ATOM 877 C CA . GLU A 1 110 ? 11.254 -0.359 -26.319 1.00 92.06 110 GLU A CA 1
ATOM 878 C C . GLU A 1 110 ? 12.026 0.308 -27.469 1.00 92.06 110 GLU A C 1
ATOM 880 O O . GLU A 1 110 ? 12.229 -0.313 -28.510 1.00 92.06 110 GLU A O 1
ATOM 885 N N . VAL A 1 111 ? 12.470 1.559 -27.295 1.00 94.44 111 VAL A N 1
ATOM 886 C CA . VAL A 1 111 ? 13.197 2.322 -28.331 1.00 94.44 111 VAL A CA 1
ATOM 887 C C . VAL A 1 111 ? 14.722 2.277 -28.179 1.00 94.44 111 VAL A C 1
ATOM 889 O O . VAL A 1 111 ? 15.433 2.995 -28.886 1.00 94.44 111 VAL A O 1
ATOM 892 N N . ALA A 1 112 ? 15.242 1.475 -27.245 1.00 93.25 112 ALA A N 1
ATOM 893 C CA . ALA A 1 112 ? 16.669 1.410 -26.956 1.00 93.25 112 ALA A CA 1
ATOM 894 C C . ALA A 1 112 ? 17.486 0.925 -28.178 1.00 93.25 112 ALA A C 1
ATOM 896 O O . ALA A 1 112 ? 17.071 0.005 -28.884 1.00 93.25 112 ALA A O 1
ATOM 897 N N . PRO A 1 113 ? 18.675 1.505 -28.434 1.00 80.81 113 PRO A N 1
ATOM 898 C CA . PRO A 1 113 ? 19.418 1.285 -29.678 1.00 80.81 113 PRO A CA 1
ATOM 899 C C . PRO A 1 113 ? 20.095 -0.093 -29.777 1.00 80.81 113 PRO A C 1
ATOM 901 O O . PRO A 1 113 ? 20.447 -0.514 -30.878 1.00 80.81 113 PRO A O 1
ATOM 904 N N . ASN A 1 114 ? 20.312 -0.789 -28.655 1.00 90.88 114 ASN A N 1
ATOM 905 C CA . ASN A 1 114 ? 20.874 -2.141 -28.608 1.00 90.88 114 ASN A CA 1
ATOM 906 C C . ASN A 1 114 ? 20.385 -2.918 -27.366 1.00 90.88 114 ASN A C 1
ATOM 908 O O . ASN A 1 114 ? 19.773 -2.350 -26.458 1.00 90.88 114 ASN A O 1
ATOM 912 N N . CYS A 1 115 ? 20.664 -4.226 -27.327 1.00 85.62 115 CYS A N 1
ATOM 913 C CA . CYS A 1 115 ? 20.202 -5.106 -26.250 1.00 85.62 115 CYS A CA 1
ATOM 914 C C . CYS A 1 115 ? 20.824 -4.797 -24.878 1.00 85.62 115 CYS A C 1
ATOM 916 O O . CYS A 1 115 ? 20.152 -4.988 -23.872 1.00 85.62 115 CYS A O 1
ATOM 918 N N . GLU A 1 116 ? 22.060 -4.297 -24.829 1.00 93.62 116 GLU A N 1
ATOM 919 C CA . GLU A 1 116 ? 22.777 -3.992 -23.581 1.00 93.62 116 GLU A CA 1
ATOM 920 C C . GLU A 1 116 ? 22.185 -2.772 -22.856 1.00 93.62 116 GLU A C 1
ATOM 922 O O . GLU A 1 116 ? 21.991 -2.768 -21.638 1.00 93.62 116 GLU A O 1
ATOM 927 N N . ILE A 1 117 ? 21.821 -1.731 -23.608 1.00 93.75 117 ILE A N 1
ATOM 928 C CA . ILE A 1 117 ? 21.127 -0.570 -23.043 1.00 93.75 117 ILE A CA 1
ATOM 929 C C . ILE A 1 117 ? 19.715 -0.973 -22.608 1.00 93.75 117 ILE A C 1
ATOM 931 O O . ILE A 1 117 ? 19.278 -0.595 -21.522 1.00 93.75 117 ILE A O 1
ATOM 935 N N . ALA A 1 118 ? 19.014 -1.776 -23.415 1.00 93.06 118 ALA A N 1
ATOM 936 C CA . ALA A 1 118 ? 17.682 -2.265 -23.071 1.00 93.06 118 ALA A CA 1
ATOM 937 C C . ALA A 1 118 ? 17.685 -3.109 -21.782 1.00 93.06 118 ALA A C 1
ATOM 939 O O . ALA A 1 118 ? 16.802 -2.931 -20.942 1.00 93.06 118 ALA A O 1
ATOM 940 N N . SER A 1 119 ? 18.678 -3.989 -21.595 1.00 93.94 119 SER A N 1
ATOM 941 C CA . SER A 1 119 ? 18.809 -4.800 -20.378 1.00 93.94 119 SER A CA 1
ATOM 942 C C . SER A 1 119 ? 19.093 -3.934 -19.155 1.00 93.94 119 SER A C 1
ATOM 944 O O . SER A 1 119 ? 18.407 -4.073 -18.147 1.00 93.94 119 SER A O 1
ATOM 946 N N . THR A 1 120 ? 20.008 -2.970 -19.276 1.00 95.81 120 THR A N 1
ATOM 947 C CA . THR A 1 120 ? 20.323 -2.025 -18.192 1.00 95.81 120 THR A CA 1
ATOM 948 C C . THR A 1 120 ? 19.087 -1.218 -17.777 1.00 95.81 120 THR A C 1
ATOM 950 O O . THR A 1 120 ? 18.772 -1.105 -16.595 1.00 95.81 120 THR A O 1
ATOM 953 N N . LEU A 1 121 ? 18.325 -0.687 -18.742 1.00 96.31 121 LEU A N 1
ATOM 954 C CA . LEU A 1 121 ? 17.092 0.054 -18.455 1.00 96.31 121 LEU A CA 1
ATOM 955 C C . LEU A 1 121 ? 16.014 -0.835 -17.817 1.00 96.31 121 LEU A C 1
ATOM 957 O O . LEU A 1 121 ? 15.268 -0.365 -16.956 1.00 96.31 121 LEU A O 1
ATOM 961 N N . ARG A 1 122 ? 15.931 -2.111 -18.217 1.00 95.19 122 ARG A N 1
ATOM 962 C CA . ARG A 1 122 ? 15.017 -3.088 -17.610 1.00 95.19 122 ARG A CA 1
ATOM 963 C C . ARG A 1 122 ? 15.368 -3.347 -16.147 1.00 95.19 122 ARG A C 1
ATOM 965 O O . ARG A 1 122 ? 14.464 -3.353 -15.318 1.00 95.19 122 ARG A O 1
ATOM 972 N N . GLU A 1 123 ? 16.646 -3.533 -15.831 1.00 94.50 123 GLU A N 1
ATOM 973 C CA . GLU A 1 123 ? 17.120 -3.713 -14.453 1.00 94.50 123 GLU A CA 1
ATOM 974 C C . GLU A 1 123 ? 16.773 -2.495 -13.591 1.00 94.50 123 GLU A C 1
ATOM 976 O O . GLU A 1 123 ? 16.147 -2.640 -12.544 1.00 94.50 123 GLU A O 1
ATOM 981 N N . MET A 1 124 ? 17.038 -1.283 -14.090 1.00 95.44 124 MET A N 1
ATOM 982 C CA . MET A 1 124 ? 16.673 -0.042 -13.395 1.00 95.44 124 MET A CA 1
ATOM 983 C C . MET A 1 124 ? 15.161 0.090 -13.151 1.00 95.44 124 MET A C 1
ATOM 985 O O . MET A 1 124 ? 14.745 0.569 -12.096 1.00 95.44 124 MET A O 1
ATOM 989 N N . LEU A 1 125 ? 14.329 -0.314 -14.118 1.00 96.56 125 LEU A N 1
ATOM 990 C CA . LEU A 1 125 ? 12.871 -0.332 -13.966 1.00 96.56 125 LEU A CA 1
ATOM 991 C C . LEU A 1 125 ? 12.433 -1.332 -12.887 1.00 96.56 125 LEU A C 1
ATOM 993 O O . LEU A 1 125 ? 11.525 -1.032 -12.112 1.00 96.56 125 LEU A O 1
ATOM 997 N N . LEU A 1 126 ? 13.054 -2.512 -12.829 1.00 95.25 126 LEU A N 1
ATOM 998 C CA . LEU A 1 126 ? 12.745 -3.518 -11.813 1.00 95.25 126 LEU A CA 1
ATOM 999 C C . LEU A 1 126 ? 13.163 -3.056 -10.413 1.00 95.25 126 LEU A C 1
ATOM 1001 O O . LEU A 1 126 ? 12.399 -3.250 -9.469 1.00 95.25 126 LEU A O 1
ATOM 1005 N N . ASP A 1 127 ? 14.309 -2.395 -10.279 1.00 94.25 127 ASP A N 1
ATOM 1006 C CA . ASP A 1 127 ? 14.738 -1.806 -9.007 1.00 94.25 127 ASP A CA 1
ATOM 1007 C C . ASP A 1 127 ? 13.768 -0.708 -8.548 1.00 94.25 127 ASP A C 1
ATOM 1009 O O . ASP A 1 127 ? 13.281 -0.733 -7.414 1.00 94.25 127 ASP A O 1
ATOM 1013 N N . ASP A 1 128 ? 13.393 0.205 -9.452 1.00 94.81 128 ASP A N 1
ATOM 1014 C CA . ASP A 1 128 ? 12.388 1.239 -9.186 1.00 94.81 128 ASP A CA 1
ATOM 1015 C C . ASP A 1 128 ? 11.025 0.629 -8.809 1.00 94.81 128 ASP A C 1
ATOM 1017 O O . ASP A 1 128 ? 10.359 1.113 -7.891 1.00 94.81 128 ASP A O 1
ATOM 1021 N N . TYR A 1 129 ? 10.604 -0.452 -9.469 1.00 94.12 129 TYR A N 1
ATOM 1022 C CA . TYR A 1 129 ? 9.389 -1.195 -9.125 1.00 94.12 129 TYR A CA 1
ATOM 1023 C C . TYR A 1 129 ? 9.439 -1.762 -7.698 1.00 94.12 129 TYR A C 1
ATOM 1025 O O . TYR A 1 129 ? 8.478 -1.577 -6.946 1.00 94.12 129 TYR A O 1
ATOM 1033 N N . LYS A 1 130 ? 10.544 -2.416 -7.319 1.00 91.25 130 LYS A N 1
ATOM 1034 C CA . LYS A 1 130 ? 10.692 -3.104 -6.026 1.00 91.25 130 LYS A CA 1
ATOM 1035 C C . LYS A 1 130 ? 10.725 -2.145 -4.842 1.00 91.25 130 LYS A C 1
ATOM 1037 O O . LYS A 1 130 ? 10.097 -2.420 -3.822 1.00 91.25 130 LYS A O 1
ATOM 1042 N N . SER A 1 131 ? 11.416 -1.011 -4.974 1.00 89.12 131 SER A N 1
ATOM 1043 C CA . SER A 1 131 ? 11.519 -0.012 -3.899 1.00 89.12 131 SER A CA 1
ATOM 1044 C C . SER A 1 131 ? 10.451 1.083 -3.949 1.00 89.12 131 SER A C 1
ATOM 1046 O O . SER A 1 131 ? 10.369 1.914 -3.046 1.00 89.12 131 SER A O 1
ATOM 1048 N N . GLY A 1 132 ? 9.677 1.147 -5.032 1.00 91.19 132 GLY A N 1
ATOM 1049 C CA . GLY A 1 132 ? 8.785 2.263 -5.314 1.00 91.19 132 GLY A CA 1
ATOM 1050 C C . GLY A 1 132 ? 7.394 2.154 -4.691 1.00 91.19 132 GLY A C 1
ATOM 1051 O O . GLY A 1 132 ? 6.889 1.087 -4.343 1.00 91.19 132 GLY A O 1
ATOM 1052 N N . GLU A 1 133 ? 6.718 3.299 -4.622 1.00 91.50 133 GLU A N 1
ATOM 1053 C CA . GLU A 1 133 ? 5.327 3.370 -4.181 1.00 91.50 133 GLU A CA 1
ATOM 1054 C C . GLU A 1 133 ? 4.362 2.733 -5.192 1.00 91.50 133 GLU A C 1
ATOM 1056 O O . GLU A 1 133 ? 4.630 2.634 -6.393 1.00 91.50 133 GLU A O 1
ATOM 1061 N N . PHE A 1 134 ? 3.176 2.364 -4.695 1.00 94.19 134 PHE A N 1
ATOM 1062 C CA . PHE A 1 134 ? 2.079 1.803 -5.491 1.00 94.19 134 PHE A CA 1
ATOM 1063 C C . PHE A 1 134 ? 2.461 0.526 -6.251 1.00 94.19 134 PHE A C 1
ATOM 1065 O O . PHE A 1 134 ? 1.952 0.271 -7.343 1.00 94.19 134 PHE A O 1
ATOM 1072 N N . ARG A 1 135 ? 3.324 -0.302 -5.652 1.00 92.69 135 ARG A N 1
ATOM 1073 C CA . ARG A 1 135 ? 3.892 -1.505 -6.268 1.00 92.69 135 ARG A CA 1
ATOM 1074 C C . ARG A 1 135 ? 2.859 -2.397 -6.958 1.00 92.69 135 ARG A C 1
ATOM 1076 O O . ARG A 1 135 ? 3.043 -2.725 -8.118 1.00 92.69 135 ARG A O 1
ATOM 1083 N N . ASN A 1 136 ? 1.722 -2.706 -6.333 1.00 94.06 136 ASN A N 1
ATOM 1084 C CA . ASN A 1 136 ? 0.693 -3.547 -6.968 1.00 94.06 136 ASN A CA 1
ATOM 1085 C C . ASN A 1 136 ? 0.005 -2.882 -8.181 1.00 94.06 136 ASN A C 1
ATOM 1087 O O . ASN A 1 136 ? -0.366 -3.571 -9.131 1.00 94.06 136 ASN A O 1
ATOM 1091 N N . SER A 1 137 ? -0.114 -1.550 -8.202 1.00 96.00 137 SER A N 1
ATOM 1092 C CA . SER A 1 137 ? -0.559 -0.813 -9.394 1.00 96.00 137 SER A CA 1
ATOM 1093 C C . SER A 1 137 ? 0.481 -0.903 -10.512 1.00 96.00 137 SER A C 1
ATOM 1095 O O . SER A 1 137 ? 0.122 -1.175 -11.655 1.00 96.00 137 SER A O 1
ATOM 1097 N N . VAL A 1 138 ? 1.769 -0.745 -10.192 1.00 96.88 138 VAL A N 1
ATOM 1098 C CA . VAL A 1 138 ? 2.867 -0.896 -11.164 1.00 96.88 138 VAL A CA 1
ATOM 1099 C C . VAL A 1 138 ? 2.945 -2.332 -11.689 1.00 96.88 138 VAL A C 1
ATOM 1101 O O . VAL A 1 138 ? 2.981 -2.536 -12.900 1.00 96.88 138 VAL A O 1
ATOM 1104 N N . ARG A 1 139 ? 2.856 -3.328 -10.798 1.00 95.12 139 ARG A N 1
ATOM 1105 C CA . ARG A 1 139 ? 2.809 -4.762 -11.121 1.00 95.12 139 ARG A CA 1
ATOM 1106 C C . ARG A 1 139 ? 1.738 -5.067 -12.160 1.00 95.12 139 ARG A C 1
ATOM 1108 O O . ARG A 1 139 ? 1.999 -5.842 -13.079 1.00 95.12 139 ARG A O 1
ATOM 1115 N N . SER A 1 140 ? 0.556 -4.454 -12.031 1.00 94.38 140 SER A N 1
ATOM 1116 C CA . SER A 1 140 ? -0.542 -4.655 -12.983 1.00 94.38 140 SER A CA 1
ATOM 1117 C C . SER A 1 140 ? -0.153 -4.247 -14.409 1.00 94.38 140 SER A C 1
ATOM 1119 O O . SER A 1 140 ? -0.403 -5.006 -15.341 1.00 94.38 140 SER A O 1
ATOM 1121 N N . ILE A 1 141 ? 0.546 -3.117 -14.578 1.00 95.00 141 ILE A N 1
ATOM 1122 C CA . ILE A 1 141 ? 1.016 -2.644 -15.888 1.00 95.00 141 ILE A CA 1
ATOM 1123 C C . ILE A 1 141 ? 2.185 -3.492 -16.394 1.00 95.00 141 ILE A C 1
ATOM 1125 O O . ILE A 1 141 ? 2.163 -3.924 -17.541 1.00 95.00 141 ILE A O 1
ATOM 1129 N N . LEU A 1 142 ? 3.185 -3.781 -15.557 1.00 95.50 142 LEU A N 1
ATOM 1130 C CA . LEU A 1 142 ? 4.338 -4.587 -15.978 1.00 95.50 142 LEU A CA 1
ATOM 1131 C C . LEU A 1 142 ? 3.912 -5.979 -16.461 1.00 95.50 142 LEU A C 1
ATOM 1133 O O . LEU A 1 142 ? 4.392 -6.448 -17.492 1.00 95.50 142 LEU A O 1
ATOM 1137 N N . SER A 1 143 ? 2.943 -6.596 -15.780 1.00 93.56 143 SER A N 1
ATOM 1138 C CA . SER A 1 143 ? 2.369 -7.881 -16.201 1.00 93.56 143 SER A CA 1
ATOM 1139 C C . SER A 1 143 ? 1.705 -7.783 -17.583 1.00 93.56 143 SER A C 1
ATOM 1141 O O . SER A 1 143 ? 1.879 -8.673 -18.411 1.00 93.56 143 SER A O 1
ATOM 1143 N N . MET A 1 144 ? 0.986 -6.687 -17.871 1.00 92.25 144 MET A N 1
ATOM 1144 C CA . MET A 1 144 ? 0.384 -6.442 -19.194 1.00 92.25 144 MET A CA 1
ATOM 1145 C C . MET A 1 144 ? 1.434 -6.242 -20.298 1.00 92.25 144 MET A C 1
ATOM 1147 O O . MET A 1 144 ? 1.179 -6.598 -21.444 1.00 92.25 144 MET A O 1
ATOM 1151 N N . HIS A 1 145 ? 2.615 -5.721 -19.954 1.00 92.44 145 HIS A N 1
ATOM 1152 C CA . HIS A 1 145 ? 3.761 -5.568 -20.859 1.00 92.44 145 HIS A CA 1
ATOM 1153 C C . HIS A 1 145 ? 4.675 -6.811 -20.908 1.00 92.44 145 HIS A C 1
ATOM 1155 O O . HIS A 1 145 ? 5.794 -6.742 -21.414 1.00 92.44 145 HIS A O 1
ATOM 1161 N N . GLY A 1 146 ? 4.216 -7.963 -20.404 1.00 91.88 146 GLY A N 1
ATOM 1162 C CA . GLY A 1 146 ? 4.902 -9.247 -20.570 1.00 91.88 146 GLY A CA 1
ATOM 1163 C C . GLY A 1 146 ? 6.050 -9.509 -19.593 1.00 91.88 146 GLY A C 1
ATOM 1164 O O . GLY A 1 146 ? 6.848 -10.415 -19.830 1.00 91.88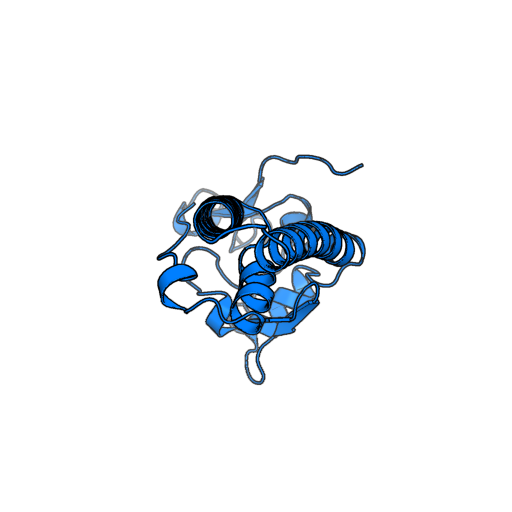 146 GLY A O 1
ATOM 1165 N N . PHE A 1 147 ? 6.154 -8.756 -18.494 1.00 93.19 147 PHE A N 1
ATOM 1166 C CA . PHE A 1 147 ? 7.087 -9.104 -17.421 1.00 93.19 147 PHE A CA 1
ATOM 1167 C C . PHE A 1 147 ? 6.597 -10.368 -16.696 1.00 93.19 147 PHE A C 1
ATOM 1169 O O . PHE A 1 147 ? 5.431 -10.425 -16.289 1.00 93.19 147 PHE A O 1
ATOM 1176 N N . PRO A 1 148 ? 7.449 -11.396 -16.538 1.00 91.88 148 PRO A N 1
ATOM 1177 C CA . PRO A 1 148 ? 7.043 -12.654 -15.931 1.00 91.88 148 PRO A CA 1
ATOM 1178 C C . PRO A 1 148 ? 6.802 -12.485 -14.430 1.00 91.88 148 PRO A C 1
ATOM 1180 O O . PRO A 1 148 ? 7.475 -11.706 -13.756 1.00 91.88 148 PRO A O 1
ATOM 1183 N N . ALA A 1 149 ? 5.881 -13.280 -13.880 1.00 87.00 149 ALA A N 1
ATOM 1184 C CA . ALA A 1 149 ? 5.571 -13.251 -12.452 1.00 87.00 149 ALA A CA 1
ATOM 1185 C C . ALA A 1 149 ? 6.815 -13.466 -11.573 1.00 87.00 149 ALA A C 1
ATOM 1187 O O . ALA A 1 149 ? 6.913 -12.842 -10.531 1.00 87.00 149 ALA A O 1
ATOM 1188 N N . THR A 1 150 ? 7.793 -14.257 -12.021 1.00 87.81 150 THR A N 1
ATOM 1189 C CA . THR A 1 150 ? 9.060 -14.502 -11.310 1.00 87.81 150 THR A CA 1
ATOM 1190 C C . THR A 1 150 ? 9.930 -13.257 -11.124 1.00 87.81 150 THR A C 1
ATOM 1192 O O . THR A 1 150 ? 10.759 -13.234 -10.226 1.00 87.81 150 THR A O 1
ATOM 1195 N N . GLU A 1 151 ? 9.774 -12.234 -11.970 1.00 86.12 151 GLU A N 1
ATOM 1196 C CA . GLU A 1 151 ? 10.475 -10.947 -11.829 1.00 86.12 151 GLU A CA 1
ATOM 1197 C C . GLU A 1 151 ? 9.676 -9.936 -10.996 1.00 86.12 151 GLU A C 1
ATOM 1199 O O . GLU A 1 151 ? 10.242 -8.976 -10.475 1.00 86.12 151 GLU A O 1
ATOM 1204 N N . LEU A 1 152 ? 8.361 -10.143 -10.895 1.00 86.88 152 LEU A N 1
ATOM 1205 C CA . LEU A 1 152 ? 7.428 -9.261 -10.194 1.00 86.88 152 LEU A CA 1
ATOM 1206 C C . LEU A 1 152 ? 7.048 -9.774 -8.799 1.00 86.88 152 LEU A C 1
ATOM 1208 O O . LEU A 1 152 ? 6.355 -9.064 -8.063 1.00 86.88 152 LEU A O 1
ATOM 1212 N N . ASP A 1 153 ? 7.446 -11.000 -8.469 1.00 76.25 153 ASP A N 1
ATOM 1213 C CA . ASP A 1 153 ? 7.218 -11.635 -7.182 1.00 76.25 153 ASP A CA 1
ATOM 1214 C C . ASP A 1 153 ? 8.260 -11.157 -6.171 1.00 76.25 153 ASP A C 1
ATOM 1216 O O . ASP A 1 153 ? 9.460 -11.355 -6.342 1.00 76.25 153 ASP A O 1
ATOM 1220 N N . ASP A 1 154 ? 7.763 -10.534 -5.111 1.00 63.44 154 ASP A N 1
ATOM 1221 C CA . ASP A 1 154 ? 8.520 -10.191 -3.920 1.00 63.44 154 ASP A CA 1
ATOM 1222 C C . ASP A 1 154 ? 7.732 -10.771 -2.740 1.00 63.44 154 ASP A C 1
ATOM 1224 O O . ASP A 1 154 ? 6.784 -10.154 -2.239 1.00 63.44 154 ASP A O 1
ATOM 1228 N N . SER A 1 155 ? 8.128 -11.959 -2.281 1.00 46.78 155 SER A N 1
ATOM 1229 C CA . SER A 1 155 ? 7.807 -12.408 -0.922 1.00 46.78 155 SER A CA 1
ATOM 1230 C C . SER A 1 155 ? 8.133 -11.282 0.080 1.00 46.78 155 SER A C 1
ATOM 1232 O O . SER A 1 155 ? 9.088 -10.531 -0.112 1.00 46.78 155 SER A O 1
ATOM 1234 N N . PRO A 1 156 ? 7.310 -11.124 1.123 1.00 40.16 156 PRO A N 1
ATOM 1235 C CA . PRO A 1 156 ? 6.589 -9.898 1.448 1.00 40.16 156 PRO A CA 1
ATOM 1236 C C . PRO A 1 156 ? 7.488 -8.700 1.775 1.00 40.16 156 PRO A C 1
ATOM 1238 O O . PRO A 1 156 ? 8.530 -8.839 2.415 1.00 40.16 156 PRO A O 1
ATOM 1241 N N . VAL A 1 157 ? 7.001 -7.490 1.465 1.00 38.34 157 VAL A N 1
ATOM 1242 C CA . VAL A 1 157 ? 7.443 -6.285 2.190 1.00 38.34 157 VAL A CA 1
ATOM 1243 C C . VAL A 1 157 ? 6.869 -6.406 3.594 1.00 38.34 157 VAL A C 1
ATOM 1245 O O . VAL A 1 157 ? 5.754 -5.980 3.872 1.00 38.34 157 VAL A O 1
ATOM 1248 N N . ILE A 1 158 ? 7.618 -7.088 4.454 1.00 28.92 158 ILE A N 1
ATOM 1249 C CA . ILE A 1 158 ? 7.492 -6.974 5.898 1.00 28.92 158 ILE A CA 1
ATOM 1250 C C . ILE A 1 158 ? 8.201 -5.670 6.254 1.00 28.92 158 ILE A C 1
ATOM 1252 O O . ILE A 1 158 ? 9.426 -5.655 6.323 1.00 28.92 158 ILE A O 1
ATOM 1256 N N . VAL A 1 159 ? 7.431 -4.583 6.331 1.00 31.72 159 VAL A N 1
ATOM 1257 C CA . VAL A 1 159 ? 7.298 -3.598 7.430 1.00 31.72 159 VAL A CA 1
ATOM 1258 C C . VAL A 1 159 ? 6.285 -2.549 6.973 1.00 31.72 159 VAL A C 1
ATOM 1260 O O . VAL A 1 159 ? 6.498 -1.952 5.894 1.00 31.72 159 VAL A O 1
#

pLDDT: mean 90.69, std 14.03, range [28.92, 98.25]

Nearest PDB structures (foldseek):
  6xg8-assembly1_B  TM=6.782E-01  e=9.209E+00  Acetivibrio thermocellus ATCC 27405

Foldseek 3Di:
DPDPDFWDWAFQQDCVRCVVCPPPPVRTDTHHPLQRVLCPRDYDPVQGADDQVPDDLVVFWDQDQLDIDGDVPRSNNNSNCVSSVCVPPVSSVVSNVVVVVLVVLVVCLVPPPDDVVNVVSVVVSLVCLVPHPPNNSSLNVVVVVPDDVVSSDDDDPDD

Secondary structure (DSSP, 8-state):
----PPPEEEESS-TTT-GGGTT-GGGEEEE-HHHHHHHTT---SSSPPP-TTTS-HHHHEEEETTEEEEPTT-HHHHHHHHHTTTT-HHHHHHHHHHHHHHHHHHHHHHT-SSHHHHHHHHHHHHHHHHHSTTHHHHHHHHHHTT--HHHH--S----

Solvent-accessible surface area (backbone atoms only — not comparable to full-atom values): 9244 Å² total; per-residue (Å²): 131,87,74,87,64,72,65,35,88,29,51,63,56,20,54,93,83,32,65,92,43,64,83,41,69,94,30,55,46,81,30,45,61,70,41,43,69,44,38,61,74,59,73,43,96,86,60,30,60,76,47,87,88,82,48,62,63,76,81,22,38,41,51,59,48,49,43,66,44,46,36,90,90,30,57,38,22,44,38,31,43,60,48,41,45,60,71,39,66,71,56,27,51,52,37,42,56,54,48,56,53,51,52,50,53,52,51,52,37,74,68,39,96,46,70,70,60,23,50,54,49,47,52,53,50,52,52,50,47,73,77,38,84,63,40,63,26,49,48,39,50,44,46,74,74,68,51,53,64,84,81,72,61,65,86,72,89,85,126

Radius of gyration: 18.05 Å; Cα contacts (8 Å, |Δi|>4): 178; chains: 1; bounding box: 40×34×57 Å

Sequence (159 aa):
MLSVSFGDVEHIKPKSKFPDEVVKWSNLTLACQRCNNAKLDYYSDVESILNPYIDDPLDHLIFAGDLIYHKPGSVMGYTTVSQLKLSRLELVAARRRRLDLIATQLRNIEVAPNCEIASTLREMLLDDYKSGEFRNSVRSILSMHGFPATELDDSPVIV